Protein AF-A0A8X7BZ73-F1 (afdb_monomer_lite)

Sequence (131 aa):
MTSSEGNVEVVQFNERFCGRKIPKKQNKPPEITKIEDTSTEAKEFNIKRARYEVMKFGISGFDKERQKQDKIALAIRLGAKPPKKEYTNYKVLMEQKKKQKEERKAKKATDQYVLKKLIGRKKTHSKKRIK

pLDDT: mean 79.27, std 16.51, range [40.34, 97.56]

Organism: NCBI:txid2747483

Foldseek 3Di:
DDDPPDDDDDDDDDDDCPPDPDPPPPPDDPDPPPPPVPDPDDPDPDPVVVVLVVLLVVLVPDDPVSSVVSVQVSCVVVVHDHDDDDDDDPVVVVVVVVVVVVVVVVVVVVVVVVVVVVVVPPDDDPPPPDD

InterPro domains:
  IPR027973 40S small subunit processome assembly factor 1-like [PF15375] (22-128)
  IPR052852 SSU Processome Component [PTHR28366] (5-129)

Secondary structure (DSSP, 8-state):
---------------------PPPP--PPPP---------S-----HHHHHHHHHHHHHHTS-HHHHHHHHHHHHHHTTPPPPPPPP--HHHHHHHHHHHHHHHHHHHHHHHHHHHHHHTT----------

Structure (mmCIF, N/CA/C/O backbone):
data_AF-A0A8X7BZ73-F1
#
_entry.id   AF-A0A8X7BZ73-F1
#
loop_
_atom_site.group_PDB
_atom_site.id
_atom_site.type_symbol
_atom_site.label_atom_id
_atom_site.label_alt_id
_atom_site.label_comp_id
_atom_site.label_asym_id
_atom_site.label_entity_id
_atom_site.label_seq_id
_atom_site.pdbx_PDB_ins_code
_atom_site.Cartn_x
_atom_site.Cartn_y
_atom_site.Cartn_z
_atom_site.occupancy
_atom_site.B_iso_or_equiv
_atom_site.auth_seq_id
_atom_site.auth_comp_id
_atom_site.auth_asym_id
_atom_site.auth_atom_id
_atom_site.pdbx_PDB_model_num
ATOM 1 N N . MET A 1 1 ? -75.733 41.925 10.586 1.00 40.34 1 MET A N 1
ATOM 2 C CA . MET A 1 1 ? -74.982 40.836 11.242 1.00 40.34 1 MET A CA 1
ATOM 3 C C . MET A 1 1 ? -73.767 40.553 10.382 1.00 40.34 1 MET A C 1
ATOM 5 O O . MET A 1 1 ? -73.931 40.087 9.266 1.00 40.34 1 MET A O 1
ATOM 9 N N . THR A 1 2 ? -72.588 40.983 10.823 1.00 45.38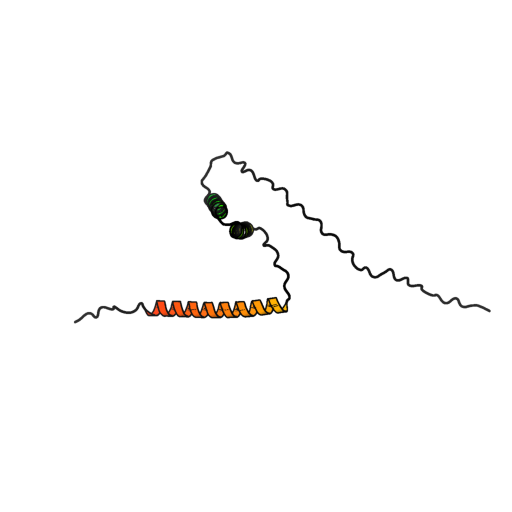 2 THR A N 1
ATOM 10 C CA . THR A 1 2 ? -71.336 40.911 10.057 1.00 45.38 2 THR A CA 1
ATOM 11 C C . THR A 1 2 ? -70.528 39.712 10.537 1.00 45.38 2 THR A C 1
ATOM 13 O O . THR A 1 2 ? -70.061 39.709 11.674 1.00 45.38 2 THR A O 1
ATOM 16 N N . SER A 1 3 ? -70.379 38.695 9.691 1.00 58.44 3 SER A N 1
ATOM 17 C CA . SER A 1 3 ? -69.453 37.590 9.935 1.00 58.44 3 SER A CA 1
ATOM 18 C C . SER A 1 3 ? -68.031 38.109 9.740 1.00 58.44 3 SER A C 1
ATOM 20 O O . SER A 1 3 ? -67.661 38.518 8.644 1.00 58.44 3 SER A O 1
ATOM 22 N N . SER A 1 4 ? -67.248 38.150 10.813 1.00 62.84 4 SER A N 1
ATOM 23 C CA . SER A 1 4 ? -65.820 38.440 10.756 1.00 62.84 4 SER A CA 1
ATOM 24 C C . SER A 1 4 ? -65.100 37.237 10.147 1.00 62.84 4 SER A C 1
ATOM 26 O O . SER A 1 4 ? -64.889 36.229 10.824 1.00 62.84 4 SER A O 1
ATOM 28 N N . GLU A 1 5 ? -64.755 37.327 8.867 1.00 65.56 5 GLU A N 1
ATOM 29 C CA . GLU A 1 5 ? -63.883 36.365 8.198 1.00 65.56 5 GLU A CA 1
ATOM 30 C C . GLU A 1 5 ? -62.472 36.520 8.775 1.00 65.56 5 GLU A C 1
ATOM 32 O O . GLU A 1 5 ? -61.715 37.423 8.423 1.00 65.56 5 GLU A O 1
ATOM 37 N N . GLY A 1 6 ? -62.144 35.679 9.757 1.00 63.22 6 GLY A N 1
ATOM 38 C CA . GLY A 1 6 ? -60.782 35.565 10.256 1.00 63.22 6 GLY A CA 1
ATOM 39 C C . GLY A 1 6 ? -59.876 35.070 9.133 1.00 63.22 6 GLY A C 1
ATOM 40 O O . GLY A 1 6 ? -60.175 34.061 8.499 1.00 63.22 6 GLY A O 1
ATOM 41 N N . ASN A 1 7 ? -58.769 35.769 8.887 1.00 68.56 7 ASN A N 1
ATOM 42 C CA . ASN A 1 7 ? -57.735 35.314 7.962 1.00 68.56 7 ASN A CA 1
ATOM 43 C C . ASN A 1 7 ? -57.188 33.960 8.444 1.00 68.56 7 ASN A C 1
ATOM 45 O O . ASN A 1 7 ? -56.499 33.899 9.462 1.00 68.56 7 ASN A O 1
ATOM 49 N N . VAL A 1 8 ? -57.499 32.876 7.731 1.00 71.38 8 VAL A N 1
ATOM 50 C CA . VAL A 1 8 ? -56.920 31.551 7.985 1.00 71.38 8 VAL A CA 1
ATOM 51 C C . VAL A 1 8 ? -55.788 31.323 6.988 1.00 71.38 8 VAL A C 1
ATOM 53 O O . VAL A 1 8 ? -56.025 31.160 5.794 1.00 71.38 8 VAL A O 1
ATOM 56 N N . GLU A 1 9 ? -54.546 31.299 7.472 1.00 72.06 9 GLU A N 1
ATOM 57 C CA . GLU A 1 9 ? -53.394 30.880 6.670 1.00 72.06 9 GLU A CA 1
ATOM 58 C C . GLU A 1 9 ? -53.370 29.354 6.540 1.00 72.06 9 GLU A C 1
ATOM 60 O O . GLU A 1 9 ? -53.112 28.620 7.496 1.00 72.06 9 GLU A O 1
ATOM 65 N N . VAL A 1 10 ? -53.615 28.862 5.327 1.00 74.94 10 VAL A N 1
ATOM 66 C CA . VAL A 1 10 ? -53.444 27.447 4.991 1.00 74.94 10 VAL A CA 1
ATOM 67 C C . VAL A 1 10 ? -51.974 27.209 4.642 1.00 74.94 10 VAL A C 1
ATOM 69 O O . VAL A 1 10 ? -51.543 27.419 3.511 1.00 74.94 10 VAL A O 1
ATOM 72 N N . VAL A 1 11 ? -51.182 26.767 5.621 1.00 74.56 11 VAL A N 1
ATOM 73 C CA . VAL A 1 11 ? -49.786 26.363 5.391 1.00 74.56 11 VAL A CA 1
ATOM 74 C C .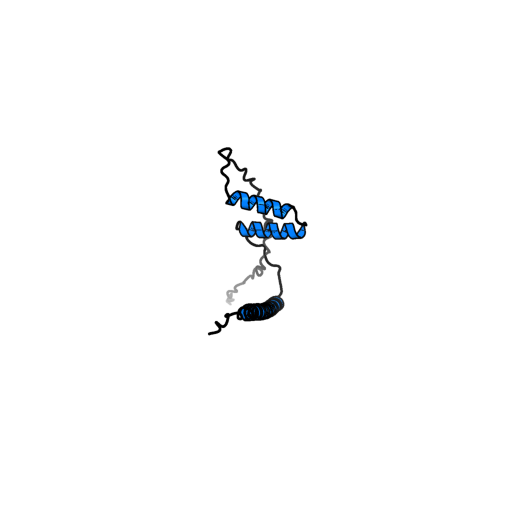 VAL A 1 11 ? -49.760 24.940 4.834 1.00 74.56 11 VAL A C 1
ATOM 76 O O . VAL A 1 11 ? -49.883 23.958 5.569 1.00 74.56 11 VAL A O 1
ATOM 79 N N . GLN A 1 12 ? -49.592 24.814 3.518 1.00 72.00 12 GLN A N 1
ATOM 80 C CA . GLN A 1 12 ? -49.405 23.519 2.869 1.00 72.00 12 GLN A CA 1
ATOM 81 C C . GLN A 1 12 ? -47.947 23.060 3.017 1.00 72.00 12 GLN A C 1
ATOM 83 O O . GLN A 1 12 ? -47.031 23.606 2.402 1.00 72.00 12 GLN A O 1
ATOM 88 N N . PHE A 1 13 ? -47.720 22.034 3.839 1.00 63.00 13 PHE A N 1
ATOM 89 C CA . PHE A 1 13 ? -46.413 21.390 3.957 1.00 63.00 13 PHE A CA 1
ATOM 90 C C . PHE A 1 13 ? -46.169 20.481 2.752 1.00 63.00 13 PHE A C 1
ATOM 92 O O . PHE A 1 13 ? -46.646 19.348 2.708 1.00 63.00 13 PHE A O 1
ATOM 99 N N . ASN A 1 14 ? -45.378 20.957 1.792 1.00 67.75 14 ASN A N 1
ATOM 100 C CA . ASN A 1 14 ? -44.801 20.077 0.785 1.00 67.75 14 ASN A CA 1
ATOM 101 C C . ASN A 1 14 ? -43.767 19.169 1.462 1.00 67.75 14 ASN A C 1
ATOM 103 O O . ASN A 1 14 ? -42.941 19.626 2.255 1.00 67.75 14 ASN A O 1
ATOM 107 N N . GLU A 1 15 ? -43.881 17.869 1.194 1.00 66.50 15 GLU A N 1
ATOM 108 C CA . GLU A 1 15 ? -43.171 16.784 1.870 1.00 66.50 15 GLU A CA 1
ATOM 109 C C . GLU A 1 15 ? -41.689 17.090 2.131 1.00 66.50 15 GLU A C 1
ATOM 111 O O . GLU A 1 15 ? -40.980 17.646 1.288 1.00 66.50 15 GLU A O 1
ATOM 116 N N . ARG A 1 16 ? -41.208 16.676 3.316 1.00 55.94 16 ARG A N 1
ATOM 117 C CA . ARG A 1 16 ? -39.790 16.739 3.694 1.00 55.94 16 ARG A CA 1
ATOM 118 C C . ARG A 1 16 ? -38.964 16.202 2.536 1.00 55.94 16 ARG A C 1
ATOM 120 O O . ARG A 1 16 ? -39.137 15.047 2.160 1.00 55.94 16 ARG A O 1
ATOM 127 N N . PHE A 1 17 ? -38.056 17.023 2.015 1.00 58.47 17 PHE A N 1
ATOM 128 C CA . PHE A 1 17 ? -37.119 16.634 0.970 1.00 58.47 17 PHE A CA 1
ATOM 129 C C . PHE A 1 17 ? -36.217 15.512 1.508 1.00 58.47 17 PHE A C 1
ATOM 131 O O . PHE A 1 17 ? -35.121 15.739 2.021 1.00 58.47 17 PHE A O 1
ATOM 138 N N . CYS A 1 18 ? -36.694 14.271 1.447 1.00 58.84 18 CYS A N 1
ATOM 139 C CA . CYS A 1 18 ? -35.923 13.076 1.719 1.00 58.84 18 CYS A CA 1
ATOM 140 C C . CYS A 1 18 ? -34.996 12.898 0.518 1.00 58.84 18 CYS A C 1
ATOM 142 O O . CYS A 1 18 ? -35.329 12.239 -0.464 1.00 58.84 18 CYS A O 1
ATOM 144 N N 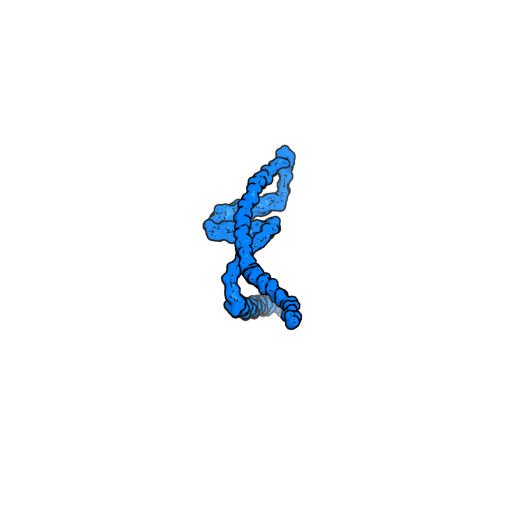. GLY A 1 19 ? -33.866 13.614 0.574 1.00 60.28 19 GLY A N 1
ATOM 145 C CA . GLY A 1 19 ? -32.901 13.775 -0.508 1.00 60.28 19 GLY A CA 1
ATOM 146 C C . GLY A 1 19 ? -32.760 12.511 -1.346 1.00 60.28 19 GLY A C 1
ATOM 147 O O . GLY A 1 19 ? -32.216 11.500 -0.896 1.00 60.28 19 GLY A O 1
ATOM 148 N N . ARG A 1 20 ? -33.278 12.568 -2.577 1.00 65.44 20 ARG A N 1
ATOM 149 C CA . ARG A 1 20 ? -33.136 11.481 -3.544 1.00 65.44 20 ARG A CA 1
ATOM 150 C C . ARG A 1 20 ? -31.642 11.227 -3.729 1.00 65.44 20 ARG A C 1
ATOM 152 O O . ARG A 1 20 ? -30.877 12.153 -4.001 1.00 65.44 20 ARG A O 1
ATOM 159 N N . LYS A 1 21 ? -31.210 9.975 -3.559 1.00 66.06 21 LYS A N 1
ATOM 160 C CA . LYS A 1 21 ? -29.818 9.586 -3.809 1.00 66.06 21 LYS A CA 1
ATOM 161 C C . LYS A 1 21 ? -29.510 9.856 -5.278 1.00 66.06 21 LYS A C 1
ATOM 163 O O . LYS A 1 21 ? -30.014 9.153 -6.147 1.00 66.06 21 LYS A O 1
ATOM 168 N N . ILE A 1 22 ? -28.674 10.856 -5.547 1.00 66.75 22 ILE A N 1
ATOM 169 C CA . ILE A 1 22 ? -28.132 11.086 -6.886 1.00 66.75 22 ILE A CA 1
ATOM 170 C C . ILE A 1 22 ? -27.340 9.820 -7.255 1.00 66.75 22 ILE A C 1
ATOM 172 O O . ILE A 1 22 ? -26.405 9.466 -6.522 1.00 66.75 22 ILE A O 1
ATOM 176 N N . PRO A 1 23 ? -27.702 9.095 -8.329 1.00 65.94 23 PRO A N 1
ATOM 177 C CA . PRO A 1 23 ? -26.938 7.934 -8.752 1.00 65.94 23 PRO A CA 1
ATOM 178 C C . PRO A 1 23 ? -25.524 8.402 -9.091 1.00 65.94 23 PRO A C 1
ATOM 180 O O . PRO A 1 23 ? -25.324 9.323 -9.885 1.00 65.94 23 PRO A O 1
ATOM 183 N N . LYS A 1 24 ? -24.521 7.798 -8.448 1.00 62.47 24 LYS A N 1
ATOM 184 C CA . LYS A 1 24 ? -23.122 8.090 -8.757 1.00 62.47 24 LYS A CA 1
ATOM 185 C C . LYS A 1 24 ? -22.903 7.752 -10.228 1.00 62.47 24 LYS A C 1
ATOM 187 O O . LYS A 1 24 ? -23.021 6.585 -10.596 1.00 62.47 24 LYS A O 1
ATOM 192 N N . LYS A 1 25 ? -22.580 8.760 -11.049 1.00 59.94 25 LYS A N 1
ATOM 193 C CA . LYS A 1 25 ? -22.058 8.546 -12.404 1.00 59.94 25 LYS A CA 1
ATOM 194 C C . LYS A 1 25 ? -20.953 7.498 -12.297 1.00 59.94 25 LYS A C 1
ATOM 196 O O . LYS A 1 25 ? -19.990 7.684 -11.552 1.00 59.94 25 LYS A O 1
ATOM 201 N N . GLN A 1 26 ? -21.127 6.379 -12.992 1.00 62.53 26 GLN A N 1
ATOM 202 C CA . GLN A 1 26 ? -20.065 5.406 -13.181 1.00 62.53 26 GLN A CA 1
ATOM 203 C C . GLN A 1 26 ? -18.973 6.150 -13.951 1.00 62.53 26 GLN A C 1
ATOM 205 O O . GLN A 1 26 ? -19.142 6.450 -15.131 1.00 62.53 26 GLN A O 1
ATOM 210 N N . ASN A 1 27 ? -17.910 6.568 -13.262 1.00 65.00 27 ASN A N 1
ATOM 211 C CA . ASN A 1 27 ? -16.769 7.176 -13.928 1.00 65.00 27 ASN A CA 1
ATOM 212 C C . ASN A 1 27 ? -16.205 6.098 -14.853 1.00 65.00 27 ASN A C 1
ATOM 214 O O . ASN A 1 27 ? -15.667 5.101 -14.367 1.00 65.00 27 ASN A O 1
ATOM 218 N N . LYS A 1 28 ? -16.387 6.265 -16.167 1.00 61.19 28 LYS A N 1
ATOM 219 C CA . LYS A 1 28 ? -15.688 5.450 -17.160 1.00 61.19 28 LYS A CA 1
ATOM 220 C C . LYS A 1 28 ? -14.195 5.513 -16.808 1.00 61.19 28 LYS A C 1
ATOM 222 O O . LYS A 1 28 ? -13.725 6.609 -16.482 1.00 61.19 28 LYS A O 1
ATOM 227 N N . PRO A 1 29 ? -13.470 4.378 -16.786 1.00 63.81 29 PRO A N 1
ATOM 228 C CA . PRO A 1 29 ? -12.027 4.424 -16.599 1.00 63.81 29 PRO A CA 1
ATOM 229 C C . PRO A 1 29 ? -11.467 5.412 -17.629 1.00 63.81 29 PRO A C 1
ATOM 231 O O . PRO A 1 29 ? -11.935 5.386 -18.771 1.00 63.81 29 PRO A O 1
ATOM 234 N N . PRO A 1 30 ? -10.566 6.329 -17.231 1.00 60.94 30 PRO A N 1
ATOM 235 C CA . PRO A 1 30 ? -9.999 7.279 -18.176 1.00 60.94 30 PRO A CA 1
ATOM 236 C C . PRO A 1 30 ? -9.439 6.484 -19.353 1.00 60.94 30 PRO A C 1
ATOM 238 O O . PRO A 1 30 ? -8.747 5.483 -19.136 1.00 60.94 30 PRO A O 1
ATOM 241 N N . GLU A 1 31 ? -9.796 6.884 -20.575 1.00 63.66 31 GLU A N 1
ATOM 242 C CA . GLU A 1 31 ? -9.175 6.342 -21.777 1.00 63.66 31 GLU A CA 1
ATOM 243 C C . GLU A 1 31 ? -7.669 6.439 -21.575 1.00 63.66 31 GLU A C 1
ATOM 245 O O . GLU A 1 31 ? -7.126 7.513 -21.317 1.00 63.66 31 GLU A O 1
ATOM 250 N N . ILE A 1 32 ? -7.017 5.277 -21.568 1.00 60.19 32 ILE A N 1
ATOM 251 C CA . ILE A 1 32 ? -5.578 5.164 -21.408 1.00 60.19 32 ILE A CA 1
ATOM 252 C C . ILE A 1 32 ? -5.004 5.801 -22.667 1.00 60.19 32 ILE A C 1
ATOM 254 O O . ILE A 1 32 ? -4.863 5.133 -23.692 1.00 60.19 32 ILE A O 1
ATOM 258 N N . THR A 1 33 ? -4.709 7.098 -22.617 1.00 53.16 33 THR A N 1
ATOM 259 C CA . THR A 1 33 ? -3.816 7.712 -23.585 1.00 53.16 33 THR A CA 1
ATOM 260 C C . THR A 1 33 ? -2.509 6.959 -23.419 1.00 53.16 33 THR A C 1
ATOM 262 O O . THR A 1 33 ? -1.815 7.069 -22.407 1.00 53.16 33 THR A O 1
ATOM 265 N N . LYS A 1 34 ? -2.231 6.058 -24.365 1.00 53.22 34 LYS A N 1
ATOM 266 C CA . LYS A 1 34 ? -0.910 5.466 -24.501 1.00 53.22 34 LYS A CA 1
ATOM 267 C C . LYS A 1 34 ? 0.006 6.668 -24.661 1.00 53.22 34 LYS A C 1
ATOM 269 O O . LYS A 1 34 ? -0.052 7.350 -25.677 1.00 53.22 34 LYS A O 1
ATOM 274 N N . ILE A 1 35 ? 0.758 6.988 -23.615 1.00 57.12 35 ILE A N 1
ATOM 275 C CA . ILE A 1 35 ? 1.896 7.884 -23.742 1.00 57.12 35 ILE A CA 1
ATOM 276 C C . ILE A 1 35 ? 2.869 7.060 -24.576 1.00 57.12 35 ILE A C 1
ATOM 278 O O . ILE A 1 35 ? 3.613 6.235 -24.048 1.00 57.12 35 ILE A O 1
ATOM 282 N N . GLU A 1 36 ? 2.713 7.135 -25.894 1.00 55.59 36 GLU A N 1
ATOM 283 C CA . GLU A 1 36 ? 3.733 6.667 -26.807 1.00 55.59 36 GLU A CA 1
ATOM 284 C C . GLU A 1 36 ? 4.921 7.585 -26.562 1.00 55.59 36 GLU A C 1
ATOM 286 O O . GLU A 1 36 ? 4.787 8.810 -26.593 1.00 55.59 36 GLU A O 1
ATOM 291 N N . ASP A 1 37 ? 6.059 6.989 -26.222 1.00 55.12 37 ASP A N 1
ATOM 292 C CA . ASP A 1 37 ? 7.323 7.696 -26.099 1.00 55.12 37 ASP A CA 1
ATOM 293 C C . ASP A 1 37 ? 7.706 8.204 -27.501 1.00 55.12 37 ASP A C 1
ATOM 295 O O . ASP A 1 37 ? 8.492 7.582 -28.215 1.00 55.12 37 ASP A O 1
ATOM 299 N N . THR A 1 38 ? 7.121 9.320 -27.938 1.00 53.06 38 THR A N 1
ATOM 300 C CA . THR A 1 38 ? 7.508 10.031 -29.158 1.00 53.06 38 THR A CA 1
ATOM 301 C C . THR A 1 38 ? 8.839 10.723 -28.893 1.00 53.06 38 THR A C 1
ATOM 303 O O . THR A 1 38 ? 8.901 11.915 -28.606 1.00 53.06 38 THR A O 1
ATOM 306 N N . SER A 1 39 ? 9.919 9.951 -28.893 1.00 51.66 39 SER A N 1
ATOM 307 C CA . SER A 1 39 ? 11.283 10.467 -28.874 1.00 51.66 39 SER A CA 1
ATOM 308 C C . SER A 1 39 ? 12.189 9.434 -29.538 1.00 51.66 39 SER A C 1
ATOM 310 O O . SER A 1 39 ? 12.858 8.613 -28.914 1.00 51.66 39 SER A O 1
ATOM 312 N N . THR A 1 40 ? 12.159 9.466 -30.866 1.00 55.78 40 THR A N 1
ATOM 313 C CA . THR A 1 40 ? 13.137 8.866 -31.781 1.00 55.78 40 THR A CA 1
ATOM 314 C C . THR A 1 40 ? 14.417 9.706 -31.862 1.00 55.78 40 THR A C 1
ATOM 316 O O . THR A 1 40 ? 15.046 9.775 -32.911 1.00 55.78 40 THR A O 1
ATOM 319 N N . GLU A 1 41 ? 14.825 10.352 -30.770 1.00 54.91 41 GLU A N 1
ATOM 320 C CA . GLU A 1 41 ? 16.012 11.205 -30.727 1.00 54.91 41 GLU A CA 1
ATOM 321 C C . GLU A 1 41 ? 16.879 10.754 -29.553 1.00 54.91 41 GLU A C 1
ATOM 323 O O . GLU A 1 41 ? 16.510 10.923 -28.399 1.00 54.91 41 GLU A O 1
ATOM 328 N N . ALA A 1 42 ? 17.984 10.083 -29.893 1.00 56.62 42 ALA A N 1
ATOM 329 C CA . ALA A 1 42 ? 19.082 9.654 -29.025 1.00 56.62 42 ALA A CA 1
ATOM 330 C C . ALA A 1 42 ? 18.676 9.034 -27.668 1.00 56.62 42 ALA A C 1
ATOM 332 O O . ALA A 1 42 ? 18.390 9.711 -26.687 1.00 56.62 42 ALA A O 1
ATOM 333 N N . LYS A 1 43 ? 18.750 7.697 -27.590 1.00 63.50 43 LYS A N 1
ATOM 334 C CA . LYS A 1 43 ? 18.634 6.893 -26.358 1.00 63.50 43 LYS A CA 1
ATOM 335 C C . LYS A 1 43 ? 19.759 7.219 -25.362 1.00 63.50 43 LYS A C 1
ATOM 337 O O . LYS A 1 43 ? 20.642 6.398 -25.123 1.00 63.50 43 LYS A O 1
ATOM 342 N N . GLU A 1 44 ? 19.741 8.395 -24.760 1.00 71.88 44 GLU A N 1
ATOM 343 C CA . GLU A 1 44 ? 20.564 8.677 -23.594 1.00 71.88 44 GLU A CA 1
ATOM 344 C C . GLU A 1 44 ? 20.056 7.827 -22.422 1.00 71.88 44 GLU A C 1
ATOM 346 O O . GLU A 1 44 ? 18.851 7.754 -22.136 1.00 71.88 44 GLU A O 1
ATOM 351 N N . PHE A 1 45 ? 20.980 7.128 -21.759 1.00 77.50 45 PHE A N 1
ATOM 352 C CA . PHE A 1 45 ? 20.668 6.243 -20.643 1.00 77.50 45 PHE A CA 1
ATOM 353 C C . PHE A 1 45 ? 20.172 7.055 -19.440 1.00 77.50 45 PHE A C 1
ATOM 355 O O . PHE A 1 45 ? 20.927 7.529 -18.593 1.00 77.50 45 PHE A O 1
ATOM 362 N N . ASN A 1 46 ? 18.854 7.195 -19.350 1.00 87.56 46 ASN A N 1
ATOM 363 C CA . ASN A 1 46 ? 18.196 7.864 -18.244 1.00 87.56 46 ASN A CA 1
ATOM 364 C C . ASN A 1 46 ? 18.017 6.895 -17.070 1.00 87.56 46 ASN A C 1
ATOM 366 O O . ASN A 1 46 ? 17.099 6.072 -17.060 1.00 87.56 46 ASN A O 1
ATOM 370 N N . ILE A 1 47 ? 18.838 7.041 -16.025 1.00 90.25 47 ILE A N 1
ATOM 371 C CA . ILE A 1 47 ? 18.802 6.188 -14.818 1.00 90.25 47 ILE A CA 1
ATOM 372 C C . ILE A 1 47 ? 17.388 6.118 -14.210 1.00 90.25 47 ILE A C 1
ATOM 374 O O . ILE A 1 47 ? 16.945 5.063 -13.753 1.00 90.25 47 ILE A O 1
ATOM 378 N N . LYS A 1 48 ? 16.644 7.234 -14.218 1.00 89.00 48 LYS A N 1
ATOM 379 C CA . LYS A 1 48 ? 15.267 7.299 -13.694 1.00 89.00 48 LYS A CA 1
ATOM 380 C C . LYS A 1 48 ? 14.307 6.394 -14.476 1.00 89.00 48 LYS A C 1
ATOM 382 O O . LYS A 1 48 ? 13.502 5.698 -13.857 1.00 89.00 48 LYS A O 1
ATOM 387 N N . ARG A 1 49 ? 14.424 6.384 -15.807 1.00 90.19 49 ARG A N 1
ATOM 388 C CA . ARG A 1 49 ? 13.628 5.544 -16.711 1.00 90.19 49 ARG A CA 1
ATOM 389 C C . ARG A 1 49 ? 14.002 4.073 -16.548 1.00 90.19 49 ARG A C 1
ATOM 391 O O . ARG A 1 49 ? 13.124 3.259 -16.282 1.00 90.19 49 ARG A O 1
ATOM 398 N N . ALA A 1 50 ? 15.298 3.762 -16.566 1.00 92.81 50 ALA A N 1
ATOM 399 C CA . ALA A 1 50 ? 15.795 2.403 -16.353 1.00 92.81 50 ALA A CA 1
ATOM 400 C C . ALA A 1 50 ? 15.319 1.828 -15.007 1.00 92.81 50 ALA A C 1
ATOM 402 O O . ALA A 1 50 ? 14.830 0.703 -14.934 1.00 92.81 50 ALA A O 1
ATOM 403 N N . ARG A 1 51 ? 15.360 2.626 -13.931 1.00 92.62 51 ARG A N 1
ATOM 404 C CA . ARG A 1 51 ? 14.837 2.218 -12.618 1.00 92.62 51 ARG A CA 1
ATOM 405 C C . ARG A 1 51 ? 13.349 1.868 -12.669 1.00 92.62 51 ARG A C 1
ATOM 407 O O . ARG A 1 51 ? 12.933 0.911 -12.018 1.00 92.62 51 ARG A O 1
ATOM 414 N N . TYR A 1 52 ? 12.550 2.646 -13.393 1.00 93.12 52 TYR A N 1
ATOM 415 C CA . TYR A 1 52 ? 11.124 2.376 -13.556 1.00 93.12 52 TYR A CA 1
ATOM 416 C C . TYR A 1 52 ? 10.873 1.090 -14.354 1.00 93.12 52 TYR A C 1
ATOM 418 O O . TYR A 1 52 ? 10.059 0.267 -13.939 1.00 93.12 52 TYR A O 1
ATOM 426 N N . GLU A 1 53 ? 11.606 0.881 -15.446 1.00 93.00 53 GLU A N 1
ATOM 427 C CA . GLU A 1 53 ? 11.515 -0.328 -16.272 1.00 93.0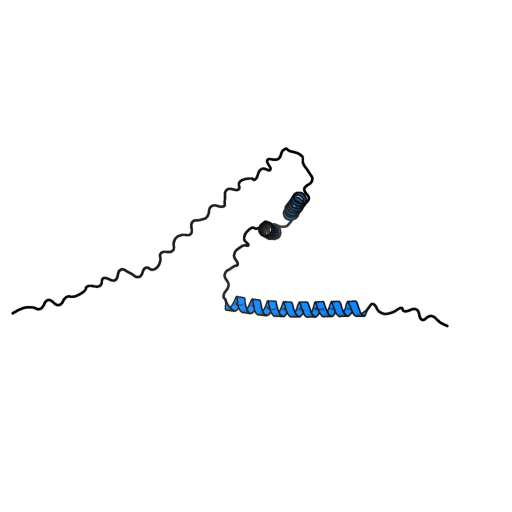0 53 GLU A CA 1
ATOM 428 C C . GLU A 1 53 ? 11.891 -1.584 -15.483 1.00 93.00 53 GLU A C 1
ATOM 430 O O . GLU A 1 53 ? 11.136 -2.556 -15.492 1.00 93.00 53 GLU A O 1
ATOM 435 N N . VAL A 1 54 ? 12.979 -1.534 -14.708 1.00 94.31 54 VAL A N 1
ATOM 436 C CA . VAL A 1 54 ? 13.383 -2.625 -13.806 1.00 94.31 54 VAL A CA 1
ATOM 437 C C . VAL A 1 54 ? 12.286 -2.927 -12.784 1.00 94.31 54 VAL A C 1
ATOM 439 O O . VAL A 1 54 ? 11.954 -4.090 -12.559 1.00 94.31 54 VAL A O 1
ATOM 442 N N . MET A 1 55 ? 11.675 -1.900 -12.184 1.00 94.44 55 MET A N 1
ATOM 443 C CA . MET A 1 55 ? 10.559 -2.098 -11.254 1.00 94.44 55 MET A CA 1
ATOM 444 C C . MET A 1 55 ? 9.346 -2.735 -11.942 1.00 94.44 55 MET A C 1
ATOM 446 O O . MET A 1 55 ? 8.784 -3.695 -11.420 1.00 94.44 55 MET A O 1
ATOM 450 N N . LYS A 1 56 ? 8.948 -2.231 -13.116 1.00 94.69 56 LYS A N 1
ATOM 451 C CA . LYS A 1 56 ? 7.829 -2.772 -13.902 1.00 94.69 56 LYS A CA 1
ATOM 452 C C . LYS A 1 56 ? 8.072 -4.236 -14.278 1.00 94.69 56 LYS A C 1
ATOM 454 O O . LYS A 1 56 ? 7.164 -5.054 -14.140 1.00 94.69 56 LYS A O 1
ATOM 459 N N . PHE A 1 57 ? 9.289 -4.557 -14.712 1.00 95.31 57 PHE A N 1
ATOM 460 C CA . PHE A 1 57 ? 9.705 -5.911 -15.062 1.00 95.31 57 PHE A CA 1
ATOM 461 C C . PHE A 1 57 ? 9.663 -6.848 -13.850 1.00 95.31 57 PHE A C 1
ATOM 463 O O . PHE A 1 57 ? 9.034 -7.902 -13.922 1.00 95.31 57 PHE A O 1
ATOM 470 N N . GLY A 1 58 ? 10.222 -6.432 -12.709 1.00 95.31 58 GLY A N 1
ATOM 471 C CA . GLY A 1 58 ? 10.209 -7.231 -11.479 1.00 95.31 58 GLY A CA 1
ATOM 472 C C . GLY A 1 58 ? 8.797 -7.580 -10.992 1.00 95.31 58 GLY A C 1
ATOM 473 O O . GLY A 1 58 ? 8.552 -8.698 -10.552 1.00 95.31 58 GLY A O 1
ATOM 474 N N . ILE A 1 59 ? 7.838 -6.662 -11.145 1.00 95.62 59 ILE A N 1
ATOM 475 C CA . ILE A 1 59 ? 6.430 -6.886 -10.776 1.00 95.62 59 ILE A CA 1
ATOM 476 C C . ILE A 1 59 ? 5.748 -7.918 -11.691 1.00 95.62 59 ILE A C 1
ATOM 478 O O . ILE A 1 59 ? 4.827 -8.621 -11.268 1.00 95.62 59 ILE A O 1
ATOM 482 N N . SER A 1 60 ? 6.174 -8.023 -12.952 1.00 93.50 60 SER A N 1
ATOM 483 C CA . SER A 1 60 ? 5.564 -8.941 -13.918 1.00 93.50 60 SER A CA 1
ATOM 484 C C . SER A 1 60 ? 5.762 -10.416 -13.553 1.00 93.50 60 SER A C 1
ATOM 486 O O . SER A 1 60 ? 4.932 -11.232 -13.944 1.00 93.50 60 SER A O 1
ATOM 488 N N . GLY A 1 61 ? 6.824 -10.746 -12.812 1.00 93.56 61 GLY A N 1
ATOM 489 C CA . GLY A 1 61 ? 7.182 -12.122 -12.453 1.00 93.56 61 GLY A CA 1
ATOM 490 C C . GLY A 1 61 ? 6.548 -12.665 -11.167 1.00 93.56 61 GLY A C 1
ATOM 491 O O . GLY A 1 61 ? 6.796 -13.816 -10.827 1.00 93.56 61 GLY A O 1
ATOM 492 N N . PHE A 1 62 ? 5.764 -11.870 -10.432 1.00 94.62 62 PHE A N 1
ATOM 493 C CA . PHE A 1 62 ? 5.112 -12.320 -9.196 1.00 94.62 62 PHE A CA 1
ATOM 494 C C . PHE A 1 62 ? 3.718 -12.917 -9.425 1.00 94.62 62 PHE A C 1
ATOM 496 O O . PHE A 1 62 ? 3.049 -12.624 -10.418 1.00 94.62 62 PHE A O 1
ATOM 503 N N . ASP A 1 63 ? 3.243 -13.683 -8.437 1.00 96.25 63 ASP A N 1
ATOM 504 C CA . ASP A 1 63 ? 1.869 -14.187 -8.374 1.00 96.25 63 ASP A CA 1
ATOM 505 C C . ASP A 1 63 ? 0.836 -13.063 -8.481 1.00 96.25 63 ASP A C 1
ATOM 507 O O . ASP A 1 63 ? 1.063 -11.931 -8.049 1.00 96.25 63 ASP A O 1
ATOM 511 N N . LYS A 1 64 ? -0.353 -13.383 -9.002 1.00 95.62 64 LYS A N 1
ATOM 512 C CA . LYS A 1 64 ? -1.399 -12.395 -9.323 1.00 95.62 64 LYS A CA 1
ATOM 513 C C . LYS A 1 64 ? -1.776 -11.489 -8.145 1.00 95.62 64 LYS A C 1
ATOM 515 O O . LYS A 1 64 ? -2.054 -10.309 -8.355 1.00 95.62 64 LYS A O 1
ATOM 520 N N . GLU A 1 65 ? -1.813 -12.014 -6.923 1.00 95.44 65 GLU A N 1
ATOM 521 C CA . GLU A 1 65 ? -2.165 -11.235 -5.728 1.00 95.44 65 GLU A CA 1
ATOM 522 C C . GLU A 1 65 ? -1.077 -10.226 -5.366 1.00 95.44 65 GLU A C 1
ATOM 524 O O . GLU A 1 65 ? -1.346 -9.029 -5.238 1.00 95.44 65 GLU A O 1
ATOM 529 N N . ARG A 1 66 ? 0.168 -10.699 -5.285 1.00 95.38 66 ARG A N 1
ATOM 530 C CA . ARG A 1 66 ? 1.336 -9.870 -4.993 1.00 95.38 66 ARG A CA 1
ATOM 531 C C . ARG A 1 66 ? 1.578 -8.841 -6.093 1.00 95.38 66 ARG A C 1
ATOM 533 O O . ARG A 1 66 ? 1.766 -7.662 -5.811 1.00 95.38 66 ARG A O 1
ATOM 540 N N . GLN A 1 67 ? 1.428 -9.252 -7.349 1.00 96.19 67 GLN A N 1
ATOM 541 C CA . GLN A 1 67 ? 1.505 -8.371 -8.504 1.00 96.19 67 GLN A CA 1
ATOM 542 C C . GLN A 1 67 ? 0.511 -7.203 -8.401 1.00 96.19 67 GLN A C 1
ATOM 544 O O . GLN A 1 67 ? 0.866 -6.069 -8.721 1.00 96.19 67 GLN A O 1
ATOM 549 N N . LYS A 1 68 ? -0.734 -7.438 -7.959 1.00 95.44 68 LYS A N 1
ATOM 550 C CA . LYS A 1 68 ? -1.719 -6.358 -7.760 1.00 95.44 68 LYS A CA 1
ATOM 551 C C . LYS A 1 68 ? -1.267 -5.378 -6.679 1.00 95.44 68 LYS A C 1
ATOM 553 O O . LYS A 1 68 ? -1.351 -4.170 -6.892 1.00 95.44 68 LYS A O 1
ATOM 558 N N . GLN A 1 69 ? -0.779 -5.885 -5.549 1.00 95.50 69 GLN A N 1
ATOM 559 C CA . GLN A 1 69 ? -0.292 -5.052 -4.445 1.00 95.50 69 GLN A CA 1
ATOM 560 C C . GLN A 1 69 ? 0.893 -4.183 -4.882 1.00 95.50 69 GLN A C 1
ATOM 562 O O . GLN A 1 69 ? 0.884 -2.972 -4.652 1.00 95.50 69 GLN A O 1
ATOM 567 N N . ASP A 1 70 ? 1.856 -4.765 -5.597 1.00 96.31 70 ASP A N 1
ATOM 568 C CA . ASP A 1 70 ? 3.038 -4.043 -6.067 1.00 96.31 70 ASP A CA 1
ATOM 569 C C . ASP A 1 70 ? 2.703 -3.033 -7.174 1.00 96.31 70 ASP A C 1
ATOM 571 O O . ASP A 1 70 ? 3.243 -1.925 -7.183 1.00 96.31 70 ASP A O 1
ATOM 575 N N . LYS A 1 71 ? 1.757 -3.355 -8.070 1.00 95.06 71 LYS A N 1
ATOM 576 C CA . LYS A 1 71 ? 1.222 -2.395 -9.055 1.00 95.06 71 LYS A CA 1
ATOM 577 C C . LYS A 1 71 ? 0.589 -1.186 -8.367 1.00 95.06 71 LYS A C 1
ATOM 579 O O . LYS A 1 71 ? 0.847 -0.055 -8.773 1.00 95.06 71 LYS A O 1
ATOM 584 N N . ILE A 1 72 ? -0.207 -1.408 -7.317 1.00 95.62 72 ILE A N 1
ATOM 585 C CA . ILE A 1 72 ? -0.807 -0.326 -6.523 1.00 95.62 72 ILE A CA 1
ATOM 586 C C . ILE A 1 72 ? 0.289 0.501 -5.842 1.00 95.62 72 ILE A C 1
ATOM 588 O O . ILE A 1 72 ? 0.250 1.729 -5.902 1.00 95.62 72 ILE A O 1
ATOM 592 N N . ALA A 1 73 ? 1.290 -0.143 -5.239 1.00 95.81 73 ALA A N 1
ATOM 593 C CA . ALA A 1 73 ? 2.405 0.548 -4.594 1.00 95.81 73 ALA A CA 1
ATOM 594 C C . ALA A 1 73 ? 3.216 1.399 -5.588 1.00 95.81 73 ALA A C 1
ATOM 596 O O . ALA A 1 73 ? 3.556 2.547 -5.288 1.00 95.81 73 ALA A O 1
ATOM 597 N N . LEU A 1 74 ? 3.482 0.870 -6.786 1.00 95.44 74 LEU A N 1
ATOM 598 C CA . LEU A 1 74 ? 4.139 1.599 -7.869 1.00 95.44 74 LEU A CA 1
ATOM 599 C C . LEU A 1 74 ? 3.303 2.801 -8.314 1.00 95.44 74 LEU A C 1
ATOM 601 O O . LEU A 1 74 ? 3.840 3.901 -8.418 1.00 95.44 74 LEU A O 1
ATOM 605 N N . ALA A 1 75 ? 1.998 2.618 -8.517 1.00 95.25 75 ALA A N 1
ATOM 606 C CA . ALA A 1 75 ? 1.099 3.707 -8.880 1.00 95.25 75 ALA A CA 1
ATOM 607 C C . ALA A 1 75 ? 1.102 4.815 -7.814 1.00 95.25 75 ALA A C 1
ATOM 609 O O . ALA A 1 75 ? 1.250 5.985 -8.158 1.00 95.25 75 ALA A O 1
ATOM 610 N N . ILE A 1 76 ? 1.023 4.463 -6.525 1.00 96.12 76 ILE A N 1
ATOM 611 C CA . ILE A 1 76 ? 1.106 5.429 -5.415 1.00 96.12 76 ILE A CA 1
ATOM 612 C C . ILE A 1 76 ? 2.439 6.183 -5.452 1.00 96.12 76 ILE A C 1
ATOM 614 O O . ILE A 1 76 ? 2.465 7.402 -5.303 1.00 96.12 76 ILE A O 1
ATOM 618 N N . ARG A 1 77 ? 3.550 5.480 -5.696 1.00 94.31 77 ARG A N 1
ATOM 619 C CA . ARG A 1 77 ? 4.877 6.098 -5.820 1.00 94.31 77 ARG A CA 1
ATOM 620 C C . ARG A 1 77 ? 4.976 7.069 -7.001 1.00 94.31 77 ARG A C 1
ATOM 622 O O . ARG A 1 77 ? 5.707 8.049 -6.900 1.00 94.31 77 ARG A O 1
ATOM 629 N N . LEU A 1 78 ? 4.258 6.807 -8.092 1.00 93.69 78 LEU A N 1
ATOM 630 C CA . LEU A 1 78 ? 4.134 7.713 -9.240 1.00 93.69 78 LEU A CA 1
ATOM 631 C C . LEU A 1 78 ? 3.157 8.877 -8.995 1.00 93.69 78 LEU A C 1
ATOM 633 O O . LEU A 1 78 ? 2.975 9.710 -9.876 1.00 93.69 78 LEU A O 1
ATOM 637 N N . GLY A 1 79 ? 2.537 8.952 -7.813 1.00 94.19 79 GLY A N 1
ATOM 638 C CA . GLY A 1 79 ? 1.619 10.026 -7.433 1.00 94.19 79 GLY A CA 1
ATOM 639 C C . GLY A 1 79 ? 0.137 9.678 -7.579 1.00 94.19 79 GLY A C 1
ATOM 640 O O . GLY A 1 79 ? -0.711 10.546 -7.378 1.00 94.19 79 GLY A O 1
ATOM 641 N N . ALA A 1 80 ? -0.213 8.426 -7.892 1.00 96.88 80 ALA A N 1
ATOM 642 C CA . ALA A 1 80 ? -1.609 8.008 -7.883 1.00 96.88 80 ALA A CA 1
ATOM 643 C C . ALA A 1 80 ? -2.194 8.085 -6.465 1.00 96.88 80 ALA A C 1
ATOM 645 O O . ALA A 1 80 ? -1.537 7.791 -5.462 1.00 96.88 80 ALA A O 1
ATOM 646 N N . LYS A 1 81 ? -3.477 8.439 -6.378 1.00 95.94 81 LYS A N 1
ATOM 647 C CA . LYS A 1 81 ? -4.192 8.475 -5.103 1.00 95.94 81 LYS A CA 1
ATOM 648 C C . LYS A 1 81 ? -4.328 7.050 -4.540 1.00 95.94 81 LYS A C 1
ATOM 650 O O . LYS A 1 81 ? -4.787 6.167 -5.267 1.00 95.94 81 LYS A O 1
ATOM 655 N N . PRO A 1 82 ? -3.988 6.807 -3.259 1.00 96.25 82 PRO A N 1
ATOM 656 C CA . PRO A 1 82 ? -4.129 5.486 -2.659 1.00 96.25 82 PRO A CA 1
ATOM 657 C C . PRO A 1 82 ? -5.596 5.022 -2.650 1.00 96.25 82 PRO A C 1
ATOM 659 O O . PRO A 1 82 ? -6.506 5.859 -2.558 1.00 96.25 82 PRO A O 1
ATOM 662 N N . PRO A 1 83 ? -5.845 3.699 -2.711 1.00 94.38 83 PRO A N 1
ATOM 663 C CA . PRO A 1 83 ? -7.198 3.162 -2.695 1.00 94.38 83 PRO A CA 1
ATOM 664 C C . PRO A 1 83 ? -7.915 3.516 -1.389 1.00 94.38 83 PRO A C 1
ATOM 666 O O . PRO A 1 83 ? -7.309 3.661 -0.322 1.00 94.38 83 PRO A O 1
ATOM 669 N N . LYS A 1 84 ? -9.240 3.664 -1.473 1.00 94.44 84 LYS A N 1
ATOM 670 C CA . LYS A 1 84 ? -10.070 3.949 -0.302 1.00 94.44 84 LYS A CA 1
ATOM 671 C C . LYS A 1 84 ? -10.041 2.746 0.643 1.00 94.44 84 LYS A C 1
ATOM 673 O O . LYS A 1 84 ? -10.211 1.615 0.206 1.00 94.44 84 LYS A O 1
ATOM 678 N N . LYS A 1 85 ? -9.868 3.010 1.940 1.00 92.00 85 LYS A N 1
ATOM 679 C CA . LYS A 1 85 ? -9.967 1.979 2.979 1.00 92.00 85 LYS A CA 1
ATOM 680 C C . LYS A 1 85 ? -11.385 1.420 3.050 1.00 92.00 85 LYS A C 1
ATOM 682 O O . LYS A 1 85 ? -12.355 2.152 2.830 1.00 92.00 85 LYS A O 1
ATOM 687 N N . GLU A 1 86 ? -11.480 0.147 3.402 1.00 92.50 86 GLU A N 1
ATOM 688 C CA . GLU A 1 86 ? -12.753 -0.505 3.688 1.00 92.50 86 GLU A CA 1
ATOM 689 C C . GLU A 1 86 ? -13.468 0.181 4.854 1.00 92.50 86 GLU A C 1
ATOM 691 O O . GLU A 1 86 ? -12.848 0.794 5.730 1.00 92.50 86 GLU A O 1
ATOM 696 N N . TYR A 1 87 ? -14.798 0.122 4.836 1.00 94.75 87 TYR A N 1
ATOM 697 C CA . TYR A 1 87 ? -15.593 0.650 5.932 1.00 94.75 87 TYR A CA 1
ATOM 698 C C . TYR A 1 87 ? -15.487 -0.285 7.135 1.00 94.75 87 TYR A C 1
ATOM 700 O O . TYR A 1 87 ? -15.762 -1.476 7.036 1.00 94.75 87 TYR A O 1
ATOM 708 N N . THR A 1 88 ? -15.134 0.276 8.284 1.00 95.38 88 THR A N 1
ATOM 709 C CA . THR A 1 88 ? -15.024 -0.457 9.546 1.00 95.38 88 THR A CA 1
ATOM 710 C C . THR A 1 88 ? -15.720 0.324 10.650 1.00 95.38 88 THR A C 1
ATOM 712 O O . THR A 1 88 ? -15.615 1.553 10.693 1.00 95.38 88 THR A O 1
ATOM 715 N N . ASN A 1 89 ? -16.378 -0.374 11.580 1.00 97.50 89 ASN A N 1
ATOM 716 C CA . ASN A 1 89 ? -16.964 0.257 12.761 1.00 97.50 89 ASN A CA 1
ATOM 717 C C . ASN A 1 89 ? -15.887 0.996 13.579 1.00 97.50 89 ASN A C 1
ATOM 719 O O . ASN A 1 89 ? -14.781 0.489 13.780 1.00 97.50 89 ASN A O 1
ATOM 723 N N . TYR A 1 90 ? -16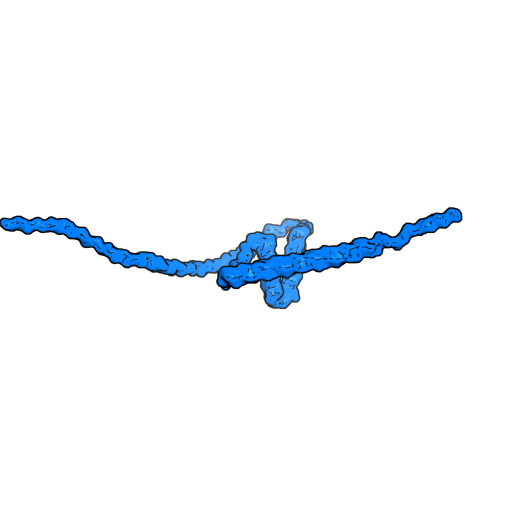.220 2.188 14.077 1.00 95.94 90 TYR A N 1
ATOM 724 C CA . TYR A 1 90 ? -15.278 3.040 14.801 1.00 95.94 90 TYR A CA 1
ATOM 725 C C . TYR A 1 90 ? -14.671 2.366 16.039 1.00 95.94 90 TYR A C 1
ATOM 727 O O . TYR A 1 90 ? -13.465 2.479 16.257 1.00 95.94 90 TYR A O 1
ATOM 735 N N . LYS A 1 91 ? -15.470 1.629 16.823 1.00 97.56 91 LYS A N 1
ATOM 736 C CA . LYS A 1 91 ? -14.986 0.949 18.036 1.00 97.56 91 LYS A CA 1
ATOM 737 C C . LYS A 1 91 ? -13.914 -0.089 17.686 1.00 97.56 91 LYS A C 1
ATOM 739 O O . LYS A 1 91 ? -12.824 -0.056 18.252 1.00 97.56 91 LYS A O 1
ATOM 744 N N . VAL A 1 92 ? -14.170 -0.895 16.654 1.00 96.88 92 VAL A N 1
ATOM 745 C CA . VAL A 1 92 ? -13.230 -1.906 16.140 1.00 96.88 92 VAL A CA 1
ATOM 746 C C . VAL A 1 92 ? -11.938 -1.258 15.637 1.00 96.88 92 VAL A C 1
ATOM 748 O O . VAL A 1 92 ? -10.841 -1.689 15.988 1.00 96.88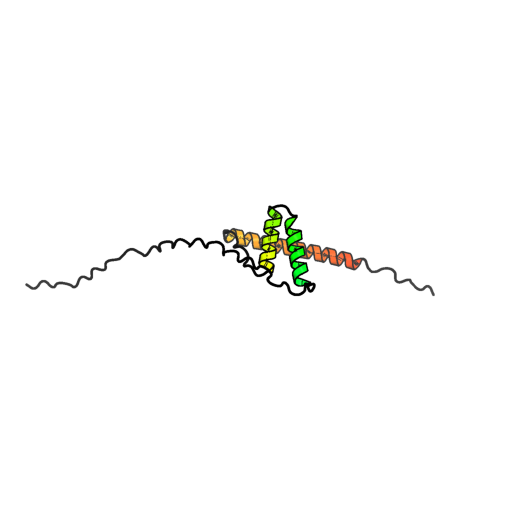 92 VAL A O 1
ATOM 751 N N . LEU A 1 93 ? -12.045 -0.175 14.862 1.00 96.19 93 LEU A N 1
ATOM 752 C CA . LEU A 1 93 ? -10.879 0.552 14.353 1.00 96.19 93 LEU A CA 1
ATOM 753 C C . LEU A 1 93 ? -10.021 1.127 15.492 1.00 96.19 93 LEU A C 1
ATOM 755 O O . LEU A 1 93 ? -8.788 1.120 15.414 1.00 96.19 93 LEU A O 1
ATOM 759 N N . MET A 1 94 ? -10.650 1.625 16.557 1.00 97.19 94 MET A N 1
ATOM 760 C CA . MET A 1 94 ? -9.940 2.159 17.720 1.00 97.19 94 MET A CA 1
ATOM 761 C C . MET A 1 94 ? -9.221 1.065 18.511 1.00 97.19 94 MET A C 1
ATOM 763 O O . MET A 1 94 ? -8.072 1.265 18.911 1.00 97.19 94 MET A O 1
ATOM 767 N N . GLU A 1 95 ? -9.845 -0.096 18.692 1.00 97.50 95 GLU A N 1
ATOM 768 C CA . GLU A 1 95 ? -9.205 -1.257 19.316 1.00 97.50 95 GLU A CA 1
ATOM 769 C C . GLU A 1 95 ? -8.005 -1.752 18.504 1.00 97.50 95 GLU A C 1
ATOM 771 O O . GLU A 1 95 ? -6.922 -1.942 19.061 1.00 97.50 95 GLU A O 1
ATOM 776 N N . GLN A 1 96 ? -8.145 -1.868 17.180 1.00 96.31 96 GLN A N 1
ATOM 777 C CA . GLN A 1 96 ? -7.040 -2.235 16.288 1.00 96.31 96 GLN A CA 1
ATOM 778 C C . GLN A 1 96 ? -5.865 -1.254 16.406 1.00 96.31 96 GLN A C 1
ATOM 780 O O . GLN A 1 96 ? -4.713 -1.675 16.516 1.00 96.31 96 GLN A O 1
ATOM 785 N N . LYS A 1 97 ? -6.135 0.058 16.451 1.00 96.38 97 LYS A N 1
ATOM 786 C CA . LYS A 1 97 ? -5.092 1.079 16.647 1.00 96.38 97 LYS A CA 1
ATOM 787 C C . LYS A 1 97 ? -4.381 0.949 17.995 1.00 96.38 97 LYS A C 1
ATOM 789 O O . LYS A 1 97 ? -3.167 1.159 18.051 1.00 96.38 97 LYS A O 1
ATOM 794 N N . LYS A 1 98 ? -5.107 0.630 19.073 1.00 97.25 98 LYS A N 1
ATOM 795 C CA . LYS A 1 98 ? -4.510 0.400 20.401 1.00 97.25 98 LYS A CA 1
ATOM 796 C C . LYS A 1 98 ? -3.568 -0.807 20.369 1.00 97.25 98 LYS A C 1
ATOM 798 O O . LYS A 1 98 ? -2.392 -0.641 20.688 1.00 97.25 98 LYS A O 1
ATOM 803 N N . LYS A 1 99 ? -4.036 -1.948 19.850 1.00 96.88 99 LYS A N 1
ATOM 804 C CA . LYS A 1 99 ? -3.233 -3.177 19.697 1.00 96.88 99 LYS A CA 1
ATOM 805 C C . LYS A 1 99 ? -1.973 -2.944 18.856 1.00 96.88 99 LYS A C 1
ATOM 807 O O . LYS A 1 99 ? -0.866 -3.209 19.312 1.00 96.88 99 LYS A O 1
ATOM 812 N N . GLN A 1 100 ? -2.106 -2.312 17.687 1.00 96.00 100 GLN A N 1
ATOM 813 C CA . GLN A 1 100 ? -0.958 -1.979 16.829 1.00 96.00 100 GLN A CA 1
ATOM 814 C C . GLN A 1 100 ? 0.062 -1.063 17.527 1.00 96.00 100 GLN A C 1
ATOM 816 O O . GLN A 1 100 ? 1.270 -1.188 17.313 1.00 96.00 100 GLN A O 1
ATOM 821 N N . LYS A 1 101 ? -0.395 -0.118 18.361 1.00 96.38 101 LYS A N 1
ATOM 822 C CA . LYS A 1 101 ? 0.496 0.769 19.124 1.00 96.38 101 LYS A CA 1
ATOM 823 C C . LYS A 1 101 ? 1.287 -0.011 20.173 1.00 96.38 101 LYS A C 1
ATOM 825 O O . LYS A 1 101 ? 2.473 0.273 20.343 1.00 96.38 101 LYS A O 1
ATOM 830 N N . GLU A 1 102 ? 0.647 -0.949 20.859 1.00 95.50 102 GLU A N 1
ATOM 831 C CA . GLU A 1 102 ? 1.276 -1.818 21.858 1.00 95.50 102 GLU A CA 1
ATOM 832 C C . GLU A 1 102 ? 2.280 -2.774 21.214 1.00 95.50 102 GLU A C 1
ATOM 834 O O . GLU A 1 102 ? 3.444 -2.775 21.613 1.00 95.50 102 GLU A O 1
ATOM 839 N N . GLU A 1 103 ? 1.906 -3.464 20.136 1.00 95.00 103 GLU A N 1
ATOM 840 C CA . GLU A 1 103 ? 2.819 -4.324 19.372 1.00 95.00 103 GLU A CA 1
ATOM 841 C C . GLU A 1 103 ? 4.035 -3.551 18.855 1.00 95.00 103 GLU A C 1
ATOM 843 O O . GLU A 1 103 ? 5.171 -4.016 18.945 1.00 95.00 103 GLU A O 1
ATOM 848 N N . ARG A 1 104 ? 3.829 -2.331 18.343 1.00 93.81 104 ARG A N 1
ATOM 849 C CA . ARG A 1 104 ? 4.932 -1.484 17.876 1.00 93.81 104 ARG A CA 1
ATOM 850 C C . ARG A 1 104 ? 5.854 -1.067 19.021 1.00 93.81 104 ARG A C 1
ATOM 852 O O . ARG A 1 104 ? 7.056 -0.939 18.802 1.00 93.81 104 ARG A O 1
ATOM 859 N N . LYS A 1 105 ? 5.322 -0.816 20.221 1.00 93.62 105 LYS A N 1
ATOM 860 C CA . LYS A 1 105 ? 6.142 -0.533 21.410 1.00 93.62 105 LYS A CA 1
ATOM 861 C C . LYS A 1 105 ? 6.936 -1.769 21.832 1.00 93.62 105 LYS A C 1
ATOM 863 O O . LYS A 1 105 ? 8.130 -1.633 22.077 1.00 93.62 105 LYS A O 1
ATOM 868 N N . ALA A 1 106 ? 6.304 -2.942 21.852 1.00 91.94 106 ALA A N 1
ATOM 869 C CA . ALA A 1 106 ? 6.957 -4.204 22.184 1.00 91.94 106 ALA A CA 1
ATOM 870 C C . ALA A 1 106 ? 8.104 -4.517 21.209 1.00 91.94 106 ALA A C 1
ATOM 872 O O . ALA A 1 106 ? 9.233 -4.700 21.652 1.00 91.94 106 ALA A O 1
ATOM 873 N N . LYS A 1 107 ? 7.855 -4.441 19.892 1.00 91.56 107 LYS A N 1
ATOM 874 C CA . LYS A 1 107 ? 8.885 -4.622 18.849 1.00 91.56 107 LYS A CA 1
ATOM 875 C C . LYS A 1 107 ? 10.049 -3.639 19.005 1.00 91.56 107 LYS A C 1
ATOM 877 O O . LYS A 1 107 ? 11.208 -4.023 18.977 1.00 91.56 107 LYS A O 1
ATOM 882 N N . LYS A 1 108 ? 9.762 -2.359 19.265 1.00 90.81 108 LYS A N 1
ATOM 883 C CA . LYS A 1 108 ? 10.822 -1.370 19.526 1.00 90.81 108 LYS A CA 1
ATOM 884 C C . LYS A 1 108 ? 11.648 -1.711 20.765 1.00 90.81 108 LYS A C 1
ATOM 886 O O . LYS A 1 108 ? 12.859 -1.516 20.746 1.00 90.81 108 LYS A O 1
ATOM 891 N N . ALA A 1 109 ? 11.015 -2.187 21.835 1.00 87.31 109 ALA A N 1
ATOM 892 C CA . ALA A 1 109 ? 11.720 -2.583 23.049 1.00 87.31 109 ALA A CA 1
ATOM 893 C C . ALA A 1 109 ? 12.618 -3.807 22.805 1.00 87.31 109 ALA A C 1
ATOM 895 O O . ALA A 1 109 ? 13.770 -3.805 23.243 1.00 87.31 109 ALA A O 1
ATOM 896 N N . THR A 1 110 ? 12.138 -4.808 22.055 1.00 88.00 110 THR A N 1
ATOM 897 C CA . THR A 1 110 ? 12.951 -5.972 21.667 1.00 88.00 110 THR A CA 1
ATOM 898 C C . THR A 1 110 ? 14.116 -5.567 20.773 1.00 88.00 110 THR A C 1
ATOM 900 O O . THR A 1 110 ? 15.248 -5.956 21.049 1.00 88.00 110 THR A O 1
ATOM 903 N N . ASP A 1 111 ? 13.880 -4.724 19.767 1.00 87.69 111 ASP A N 1
ATOM 904 C CA . ASP A 1 111 ? 14.926 -4.255 18.851 1.00 87.69 111 ASP A CA 1
ATOM 905 C C . ASP A 1 111 ? 16.004 -3.465 19.609 1.00 87.69 111 ASP A C 1
ATOM 907 O O . ASP A 1 111 ? 17.202 -3.690 19.424 1.00 87.69 111 ASP A O 1
ATOM 911 N N . GLN A 1 112 ? 15.594 -2.588 20.534 1.00 84.69 112 GLN A N 1
ATOM 912 C CA . GLN A 1 112 ? 16.518 -1.867 21.414 1.00 84.69 112 GLN A CA 1
ATOM 913 C C . GLN A 1 112 ? 17.316 -2.810 22.322 1.00 84.69 112 GLN A C 1
ATOM 915 O O . GLN A 1 112 ? 18.512 -2.593 22.526 1.00 84.69 112 GLN A O 1
ATOM 920 N N . TYR A 1 113 ? 16.682 -3.846 22.873 1.00 83.19 113 TYR A N 1
ATOM 921 C CA . TYR A 1 113 ? 17.360 -4.851 23.689 1.00 83.19 113 TYR A CA 1
ATOM 922 C C . TYR A 1 113 ? 18.411 -5.627 22.876 1.00 83.19 113 TYR A C 1
ATOM 924 O O . TYR A 1 113 ? 19.553 -5.767 23.323 1.00 83.19 113 TYR A O 1
ATOM 932 N N . VAL A 1 114 ? 18.067 -6.061 21.659 1.00 86.12 114 VAL A N 1
ATOM 933 C CA . VAL A 1 114 ? 18.989 -6.749 20.737 1.00 86.12 114 VAL A CA 1
ATOM 934 C C . VAL A 1 114 ? 20.179 -5.852 20.388 1.00 86.12 114 VAL A C 1
ATOM 936 O O . VAL A 1 114 ? 21.326 -6.281 20.523 1.00 86.12 114 VAL A O 1
ATOM 939 N N . LEU A 1 115 ? 19.931 -4.589 20.027 1.00 80.56 115 LEU A N 1
ATOM 940 C CA . LEU A 1 115 ? 20.984 -3.612 19.728 1.00 80.56 115 LEU A CA 1
ATOM 941 C C . LEU A 1 115 ? 21.938 -3.411 20.915 1.00 80.56 115 LEU A C 1
ATOM 943 O O . LEU A 1 115 ? 23.156 -3.483 20.743 1.00 80.56 115 LEU A O 1
ATOM 947 N N . LYS A 1 116 ? 21.411 -3.229 22.133 1.00 80.44 116 LYS A N 1
ATOM 948 C CA . LYS A 1 116 ? 22.232 -3.089 23.351 1.00 80.44 116 LYS A CA 1
ATOM 949 C C . LYS A 1 116 ? 23.102 -4.326 23.607 1.00 80.44 116 LYS A C 1
ATOM 951 O O . LYS A 1 116 ? 24.280 -4.187 23.939 1.00 80.44 116 LYS A O 1
ATOM 956 N N . LYS A 1 117 ? 22.557 -5.529 23.404 1.00 78.25 117 LYS A N 1
ATOM 957 C CA . LYS A 1 117 ? 23.280 -6.800 23.588 1.00 78.25 117 LYS A CA 1
ATOM 958 C C . LYS A 1 117 ? 24.389 -7.007 22.547 1.00 78.25 117 LYS A C 1
ATOM 960 O O . LYS A 1 117 ? 25.439 -7.554 22.879 1.00 78.25 117 LYS A O 1
ATOM 965 N N . LEU A 1 118 ? 24.189 -6.541 21.311 1.00 73.44 118 LEU A N 1
ATOM 966 C CA . LEU A 1 118 ? 25.203 -6.576 20.249 1.00 73.44 118 LEU A CA 1
ATOM 967 C C . LEU A 1 118 ? 26.356 -5.590 20.510 1.00 73.44 118 LEU A C 1
ATOM 969 O O . LEU A 1 118 ? 27.516 -5.933 20.282 1.00 73.44 118 LEU A O 1
ATOM 973 N N . ILE A 1 119 ? 26.061 -4.394 21.029 1.00 69.19 119 ILE A N 1
ATOM 974 C CA . ILE A 1 119 ? 27.071 -3.363 21.332 1.00 69.19 119 ILE A CA 1
ATOM 975 C C . ILE A 1 119 ? 27.961 -3.776 22.521 1.00 69.19 119 ILE A C 1
ATOM 977 O O . ILE A 1 119 ? 29.171 -3.547 22.491 1.00 69.19 119 ILE A O 1
ATOM 981 N N . GLY A 1 120 ? 27.403 -4.453 23.531 1.00 61.75 120 GLY A N 1
ATOM 982 C CA . GLY A 1 120 ? 28.139 -4.900 24.724 1.00 61.75 120 GLY A CA 1
ATOM 983 C C . GLY A 1 120 ? 29.239 -5.947 24.482 1.00 61.75 120 GLY A C 1
ATOM 984 O O . GLY A 1 120 ? 30.063 -6.166 25.364 1.00 61.75 120 GLY A O 1
ATOM 985 N N . ARG A 1 121 ? 29.296 -6.579 23.299 1.00 60.50 121 ARG A N 1
ATOM 986 C CA . ARG A 1 121 ? 30.284 -7.627 22.965 1.00 60.50 121 ARG A CA 1
ATOM 987 C C . ARG A 1 121 ? 31.614 -7.105 22.393 1.00 60.50 121 ARG A C 1
ATOM 989 O O . ARG A 1 121 ? 32.542 -7.892 22.253 1.00 60.50 121 ARG A O 1
ATOM 996 N N . LYS A 1 122 ? 31.755 -5.809 22.077 1.00 59.72 122 LYS A N 1
ATOM 997 C CA . LYS A 1 122 ? 32.976 -5.240 21.450 1.00 59.72 122 LYS A CA 1
ATOM 998 C C . LYS A 1 122 ? 33.972 -4.608 22.437 1.00 59.72 122 LYS A C 1
ATOM 1000 O O . LYS A 1 122 ? 34.529 -3.548 22.159 1.00 59.72 122 LYS A O 1
ATOM 1005 N N . LYS A 1 123 ? 34.228 -5.237 23.584 1.00 62.12 123 LYS A N 1
ATOM 1006 C CA . LYS A 1 123 ? 35.328 -4.832 24.475 1.00 62.12 123 LYS A CA 1
ATOM 1007 C C . LYS A 1 123 ? 36.021 -6.050 25.062 1.00 62.12 123 LYS A C 1
ATOM 1009 O O . LYS A 1 123 ? 35.633 -6.479 26.133 1.00 62.12 123 LYS A O 1
ATOM 1014 N N . THR A 1 124 ? 37.060 -6.533 24.388 1.00 61.41 124 THR A N 1
ATOM 1015 C CA . THR A 1 124 ? 38.233 -7.178 25.004 1.00 61.41 124 THR A CA 1
ATOM 1016 C C . THR A 1 124 ? 39.231 -7.521 23.907 1.00 61.41 124 THR A C 1
ATOM 1018 O O . THR A 1 124 ? 38.994 -8.412 23.109 1.00 61.41 124 THR A O 1
ATOM 1021 N N . HIS A 1 125 ? 40.318 -6.754 23.840 1.00 59.78 125 HIS A N 1
ATOM 1022 C CA . HIS A 1 125 ? 41.704 -7.226 23.723 1.00 59.78 125 HIS A CA 1
ATOM 1023 C C . HIS A 1 125 ? 42.609 -5.986 23.679 1.00 59.78 125 HIS A C 1
ATOM 1025 O O . HIS A 1 125 ? 43.306 -5.718 22.704 1.00 59.78 125 HIS A O 1
ATOM 1031 N N . SER A 1 126 ? 42.603 -5.195 24.758 1.00 62.66 126 SER A N 1
ATOM 1032 C CA . SER A 1 126 ? 43.764 -4.357 25.045 1.00 62.66 126 SER A CA 1
ATOM 1033 C C . SER A 1 126 ? 44.898 -5.308 25.435 1.00 62.66 126 SER A C 1
ATOM 1035 O O . SER A 1 126 ? 44.882 -5.912 26.507 1.00 62.66 126 SER A O 1
ATOM 1037 N N . LYS A 1 127 ? 45.851 -5.521 24.522 1.00 64.75 127 LYS A N 1
ATOM 1038 C CA . LYS A 1 127 ? 47.085 -6.262 24.808 1.00 64.75 127 LYS A CA 1
ATOM 1039 C C . LYS A 1 127 ? 47.769 -5.560 25.985 1.00 64.75 127 LYS A C 1
ATOM 1041 O O . LYS A 1 127 ? 48.228 -4.429 25.836 1.00 64.75 127 LYS A O 1
ATOM 1046 N N . LYS A 1 128 ? 47.791 -6.191 27.163 1.00 64.81 128 LYS A N 1
ATOM 1047 C CA . LYS A 1 128 ? 48.593 -5.706 28.289 1.00 64.81 128 LYS A CA 1
ATOM 1048 C C . LYS A 1 128 ? 50.050 -5.754 27.830 1.00 64.81 128 LYS A C 1
ATOM 1050 O O . LYS A 1 128 ? 50.569 -6.837 27.580 1.00 64.81 128 LYS A O 1
ATOM 1055 N N . ARG A 1 129 ? 50.679 -4.589 27.648 1.00 59.19 129 ARG A N 1
ATOM 1056 C CA . ARG A 1 129 ? 52.128 -4.503 27.440 1.00 59.19 129 ARG A CA 1
ATOM 1057 C C . ARG A 1 129 ? 52.779 -4.982 28.735 1.00 59.19 129 ARG A C 1
ATOM 1059 O O . ARG A 1 129 ? 52.616 -4.338 29.768 1.00 59.19 129 ARG A O 1
ATOM 1066 N N . ILE A 1 130 ? 53.416 -6.145 28.681 1.00 61.69 130 ILE A N 1
ATOM 1067 C CA . ILE A 1 130 ? 54.269 -6.645 29.759 1.00 61.69 130 ILE A CA 1
ATOM 1068 C C . ILE A 1 130 ? 55.523 -5.756 29.761 1.00 61.69 130 ILE A C 1
ATOM 1070 O O . ILE A 1 130 ? 56.018 -5.412 28.684 1.00 61.69 130 ILE A O 1
ATOM 1074 N N . LYS A 1 131 ? 55.908 -5.284 30.952 1.00 59.25 131 LYS A N 1
ATOM 1075 C CA . LYS A 1 131 ? 57.086 -4.441 31.199 1.00 59.25 131 LYS A CA 1
ATOM 1076 C C . LYS A 1 131 ? 58.364 -5.257 31.110 1.00 59.25 131 LYS A C 1
ATOM 1078 O O . LYS A 1 131 ? 58.312 -6.425 31.549 1.00 59.25 131 LYS A O 1
#

Radius of gyration: 33.91 Å; chains: 1; bounding box: 132×55×63 Å